Protein AF-A0A1W1EAE6-F1 (afdb_monomer_lite)

Secondary structure (DSSP, 8-state):
--HHHHHHHHHHHHHHHHHHHHHHHH--STTTSS-SSHHHHHHHHHHHHHS---

Sequence (54 aa):
MKIGKKLWLLIAIKLFVLLVVVKWLFFPDVLQTKFRTDVQRSNYILEQLTSPKE

Foldseek 3Di:
DPVVVVVVVVVVVVVVVVVVVCCCVVPPPPQPPPDPDVVVSVVVVVCVVPDDPD

InterPro domains:
  IPR027853 Protein of unknown function DUF4492 [PF14899] (1-53)

pLDDT: mean 81.74, std 11.56, range [55.81, 96.56]

Structure (mmCIF, N/CA/C/O backbone):
data_AF-A0A1W1EAE6-F1
#
_entry.id   AF-A0A1W1EAE6-F1
#
loop_
_atom_site.group_PDB
_atom_site.id
_atom_site.type_symbol
_atom_site.label_atom_id
_atom_site.label_alt_id
_atom_site.label_comp_id
_atom_site.label_asym_id
_atom_site.label_entity_id
_atom_site.label_seq_id
_atom_site.pdbx_PDB_ins_code
_atom_site.Cartn_x
_atom_site.Cartn_y
_atom_site.Cartn_z
_atom_site.occupancy
_atom_site.B_iso_or_equiv
_atom_site.auth_seq_id
_atom_site.auth_comp_id
_atom_site.auth_asym_id
_atom_site.auth_atom_id
_atom_site.pdbx_PDB_model_num
ATOM 1 N N . MET A 1 1 ? 22.297 -2.129 -27.785 1.00 61.66 1 MET A N 1
ATOM 2 C CA . MET A 1 1 ? 21.865 -1.843 -26.392 1.00 61.66 1 MET A CA 1
ATOM 3 C C . MET A 1 1 ? 20.457 -1.216 -26.313 1.00 61.66 1 MET A C 1
ATOM 5 O O . MET A 1 1 ? 20.292 -0.124 -25.789 1.00 61.66 1 MET A O 1
ATOM 9 N N . LYS A 1 2 ? 19.413 -1.874 -26.841 1.00 65.00 2 LYS A N 1
ATOM 10 C CA . LYS A 1 2 ? 18.013 -1.376 -26.786 1.00 65.00 2 LYS A CA 1
ATOM 11 C C . LYS A 1 2 ? 17.012 -2.433 -26.286 1.00 65.00 2 LYS A C 1
ATOM 13 O O . LYS A 1 2 ? 15.962 -2.085 -25.762 1.00 65.00 2 LYS A O 1
ATOM 18 N N . ILE A 1 3 ? 17.389 -3.713 -26.363 1.00 73.19 3 ILE A N 1
ATOM 19 C CA . ILE A 1 3 ? 16.575 -4.859 -25.937 1.00 73.19 3 ILE A CA 1
ATOM 20 C C . ILE A 1 3 ? 16.332 -4.856 -24.414 1.00 73.19 3 ILE A C 1
ATOM 22 O O . ILE A 1 3 ? 15.201 -5.055 -23.983 1.00 73.19 3 ILE A O 1
ATOM 26 N N . GLY A 1 4 ? 17.352 -4.547 -23.601 1.00 82.75 4 GLY A N 1
ATOM 27 C CA . GLY A 1 4 ? 17.246 -4.608 -22.135 1.00 82.75 4 GLY A CA 1
ATOM 28 C C . GLY A 1 4 ? 16.241 -3.622 -21.531 1.00 82.75 4 GLY A C 1
ATOM 29 O O . GLY A 1 4 ? 15.450 -4.003 -20.676 1.00 82.75 4 GLY A O 1
ATOM 30 N N . LYS A 1 5 ? 16.194 -2.376 -22.025 1.00 87.31 5 LYS A N 1
ATOM 31 C CA . LYS A 1 5 ? 15.245 -1.361 -21.527 1.00 87.31 5 LYS A CA 1
ATOM 32 C C . LYS A 1 5 ? 13.790 -1.740 -21.815 1.00 87.31 5 LYS A C 1
ATOM 34 O O . LYS A 1 5 ? 12.933 -1.559 -20.958 1.00 87.31 5 LYS A O 1
ATOM 39 N N . LYS A 1 6 ? 13.516 -2.298 -23.000 1.00 89.81 6 LYS A N 1
ATOM 40 C CA . LYS A 1 6 ? 12.168 -2.744 -23.382 1.00 89.81 6 LYS A CA 1
ATOM 41 C C . LYS A 1 6 ? 11.711 -3.935 -22.535 1.00 89.81 6 LYS A C 1
ATOM 43 O O . LYS A 1 6 ? 10.562 -3.968 -22.109 1.00 89.81 6 LYS A O 1
ATOM 48 N N . LEU A 1 7 ? 12.615 -4.877 -22.260 1.00 91.06 7 LEU A N 1
ATOM 49 C CA . LEU A 1 7 ? 12.322 -6.024 -21.403 1.00 91.06 7 LEU A CA 1
ATOM 50 C C . LEU A 1 7 ? 12.053 -5.593 -19.955 1.00 91.06 7 LEU A C 1
ATOM 52 O O . LEU A 1 7 ? 11.089 -6.049 -19.348 1.00 91.06 7 LEU A O 1
ATOM 56 N N . TRP A 1 8 ? 12.854 -4.664 -19.434 1.00 93.12 8 TRP A N 1
ATOM 57 C CA . TRP A 1 8 ? 12.671 -4.131 -18.086 1.00 93.12 8 TRP A CA 1
ATOM 58 C C . TRP A 1 8 ? 11.347 -3.373 -17.931 1.00 93.12 8 TRP A C 1
ATOM 60 O O . TRP A 1 8 ? 10.641 -3.573 -16.947 1.00 93.12 8 TRP A O 1
ATOM 70 N N . LEU A 1 9 ? 10.949 -2.591 -18.941 1.00 93.31 9 LEU A N 1
ATOM 71 C CA . LEU A 1 9 ? 9.633 -1.947 -18.974 1.00 93.31 9 LEU A CA 1
ATOM 72 C C . LEU A 1 9 ? 8.493 -2.979 -18.922 1.00 93.31 9 LEU A C 1
ATOM 74 O O . LEU A 1 9 ? 7.535 -2.800 -18.176 1.00 93.31 9 LEU A O 1
ATOM 78 N N . LEU A 1 10 ? 8.614 -4.080 -19.670 1.00 93.94 10 LEU A N 1
ATOM 79 C CA . LEU A 1 10 ? 7.617 -5.154 -19.671 1.00 93.94 10 LEU A CA 1
ATOM 80 C C . LEU A 1 10 ? 7.493 -5.822 -18.290 1.00 93.94 10 LEU A C 1
ATOM 82 O O . LEU A 1 10 ? 6.388 -6.102 -17.827 1.00 93.94 10 LEU A O 1
ATOM 86 N N . ILE A 1 11 ? 8.629 -6.052 -17.626 1.00 94.69 11 ILE A N 1
ATOM 87 C CA . ILE A 1 11 ? 8.696 -6.615 -16.272 1.00 94.69 11 ILE A CA 1
ATOM 88 C C . ILE A 1 11 ? 8.062 -5.659 -15.257 1.00 94.69 11 ILE A C 1
ATOM 90 O O . ILE A 1 11 ? 7.248 -6.099 -14.448 1.00 94.69 11 ILE A O 1
ATOM 94 N N . ALA A 1 12 ? 8.374 -4.362 -15.329 1.00 95.50 12 ALA A N 1
ATOM 95 C CA . ALA A 1 12 ? 7.810 -3.343 -14.447 1.00 95.50 12 ALA A CA 1
ATOM 96 C C . ALA A 1 12 ? 6.283 -3.251 -14.578 1.00 95.50 12 ALA A C 1
ATOM 98 O O . ALA A 1 12 ? 5.583 -3.224 -13.569 1.00 95.50 12 ALA A O 1
ATOM 99 N N . ILE A 1 13 ? 5.758 -3.285 -15.808 1.00 96.56 13 ILE A N 1
ATOM 100 C CA . ILE A 1 13 ? 4.309 -3.317 -16.056 1.00 96.56 13 ILE A CA 1
ATOM 101 C C . ILE A 1 13 ? 3.689 -4.562 -15.418 1.00 96.56 13 ILE A C 1
ATOM 103 O O . ILE A 1 13 ? 2.676 -4.467 -14.732 1.00 96.56 13 ILE A O 1
ATOM 107 N N . LYS A 1 14 ? 4.302 -5.734 -15.603 1.00 94.44 14 LYS A N 1
ATOM 108 C CA . LYS A 1 14 ? 3.779 -6.995 -15.063 1.00 94.44 14 LYS A CA 1
ATOM 109 C C . LYS A 1 14 ? 3.781 -7.014 -13.530 1.00 94.44 14 LYS A C 1
ATOM 111 O O . LYS A 1 14 ? 2.810 -7.461 -12.925 1.00 94.44 14 LYS A O 1
ATOM 116 N N . LEU A 1 15 ? 4.835 -6.476 -12.915 1.00 96.00 15 LEU A N 1
ATOM 117 C CA . LEU A 1 15 ? 4.931 -6.260 -11.468 1.00 96.00 15 LEU A CA 1
ATOM 118 C C . LEU A 1 15 ? 3.858 -5.292 -10.966 1.00 96.00 15 LEU A C 1
ATOM 120 O O . LEU A 1 15 ? 3.191 -5.583 -9.979 1.00 96.00 15 LEU A O 1
ATOM 124 N N . PHE A 1 16 ? 3.652 -4.175 -11.663 1.00 96.44 16 PHE A N 1
ATOM 125 C CA . PHE A 1 16 ? 2.623 -3.202 -11.310 1.00 96.44 16 PHE A CA 1
ATOM 126 C C . PHE A 1 16 ? 1.222 -3.817 -11.366 1.00 96.44 16 PHE A C 1
ATOM 128 O O . PHE A 1 16 ? 0.458 -3.687 -10.414 1.00 96.44 16 PHE A O 1
ATOM 135 N N . VAL A 1 17 ? 0.904 -4.553 -12.435 1.00 96.31 17 VAL A N 1
ATOM 136 C CA . VAL A 1 17 ? -0.380 -5.259 -12.568 1.00 96.31 17 VAL A CA 1
ATOM 137 C C . VAL A 1 17 ? -0.573 -6.260 -11.428 1.00 96.31 17 VAL A C 1
ATOM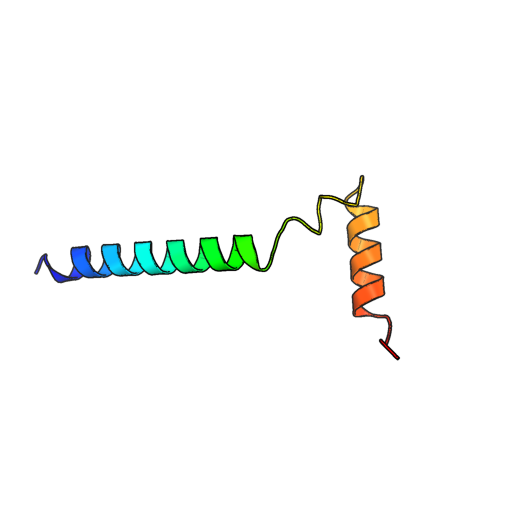 139 O O . VAL A 1 17 ? -1.644 -6.290 -10.828 1.00 96.31 17 VAL A O 1
ATOM 142 N N . LEU A 1 18 ? 0.459 -7.033 -11.073 1.00 93.94 18 LEU A N 1
ATOM 143 C CA . LEU A 1 18 ? 0.384 -7.978 -9.957 1.00 93.94 18 LEU A CA 1
ATOM 144 C C . LEU A 1 18 ? 0.130 -7.266 -8.618 1.00 93.94 18 LEU A C 1
ATOM 146 O O . LEU A 1 18 ? -0.722 -7.706 -7.849 1.00 93.94 18 LEU A O 1
ATOM 150 N N . LEU A 1 19 ? 0.799 -6.139 -8.362 1.00 93.38 19 LEU A N 1
ATOM 151 C CA . LEU A 1 19 ? 0.573 -5.333 -7.159 1.00 93.38 19 LEU A CA 1
ATOM 152 C C . LEU A 1 19 ? -0.838 -4.739 -7.109 1.00 93.38 19 LEU A C 1
ATOM 154 O O . LEU A 1 19 ? -1.462 -4.749 -6.050 1.00 93.38 19 LEU A O 1
ATOM 158 N N . VAL A 1 20 ? -1.357 -4.251 -8.236 1.00 93.19 20 VAL A N 1
ATOM 159 C CA . VAL A 1 20 ? -2.716 -3.695 -8.318 1.00 93.19 20 VAL A CA 1
ATOM 160 C C . VAL A 1 20 ? -3.765 -4.775 -8.065 1.00 93.19 20 VAL A C 1
ATOM 162 O O . VAL A 1 20 ? -4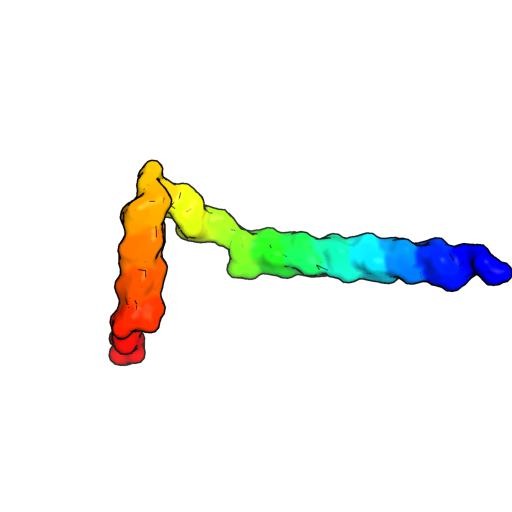.684 -4.541 -7.286 1.00 93.19 20 VAL A O 1
ATOM 165 N N . VAL A 1 21 ? -3.616 -5.965 -8.656 1.00 92.75 21 VAL A N 1
ATOM 166 C CA . VAL A 1 21 ? -4.551 -7.086 -8.451 1.00 92.75 21 VAL A CA 1
ATOM 167 C C . VAL A 1 21 ? -4.537 -7.560 -6.998 1.00 92.75 21 VAL A C 1
ATOM 169 O O . VAL A 1 21 ? -5.601 -7.715 -6.401 1.00 92.75 21 VAL A O 1
ATOM 172 N N . VAL A 1 22 ? -3.354 -7.736 -6.399 1.00 90.62 22 VAL A N 1
ATOM 173 C CA . VAL A 1 22 ? -3.229 -8.097 -4.976 1.00 90.62 22 VAL A CA 1
ATOM 174 C C . VAL A 1 22 ? -3.845 -7.012 -4.095 1.00 90.62 22 VAL A C 1
ATOM 176 O O . VAL A 1 22 ? -4.616 -7.324 -3.191 1.00 90.62 22 VAL A O 1
ATOM 179 N N . LYS A 1 23 ? -3.578 -5.732 -4.375 1.00 86.88 23 LYS A N 1
ATOM 180 C CA . LYS A 1 23 ? -4.181 -4.630 -3.620 1.00 86.88 23 LYS A CA 1
ATOM 181 C C . LYS A 1 23 ? -5.704 -4.644 -3.725 1.00 86.88 23 LYS A C 1
ATOM 183 O O . LYS A 1 23 ? -6.368 -4.512 -2.708 1.00 86.88 23 LYS A O 1
ATOM 188 N N . TRP A 1 24 ? -6.251 -4.831 -4.921 1.00 86.19 24 TRP A N 1
ATOM 189 C CA . TRP A 1 24 ? -7.697 -4.863 -5.132 1.00 86.19 24 TRP A CA 1
ATOM 190 C C . TRP A 1 24 ? -8.363 -6.043 -4.412 1.00 86.19 24 TRP A C 1
ATOM 192 O O . TRP A 1 24 ? -9.434 -5.885 -3.833 1.00 86.19 24 TRP A O 1
ATOM 202 N N . LEU A 1 25 ? -7.730 -7.220 -4.429 1.00 85.19 25 LEU A N 1
ATOM 203 C CA . LEU A 1 25 ? -8.280 -8.433 -3.822 1.00 85.19 25 LEU A CA 1
ATOM 204 C C . LEU A 1 25 ? -8.173 -8.436 -2.289 1.00 85.19 25 LEU A C 1
ATOM 206 O O . LEU A 1 25 ? -9.125 -8.813 -1.613 1.00 85.19 25 LEU A O 1
ATOM 210 N N . PHE A 1 26 ? -7.025 -8.034 -1.740 1.00 80.12 26 PHE A N 1
ATOM 211 C CA . PHE A 1 26 ? -6.749 -8.103 -0.298 1.00 80.12 26 PHE A CA 1
ATOM 212 C C . PHE A 1 26 ? -7.121 -6.825 0.460 1.00 80.12 26 PHE A C 1
ATOM 214 O O . PHE A 1 26 ? -7.299 -6.866 1.674 1.00 80.12 26 PHE A O 1
ATOM 221 N N . PHE A 1 27 ? -7.258 -5.700 -0.243 1.00 78.50 27 PHE A N 1
ATOM 222 C CA . PHE A 1 27 ? -7.640 -4.414 0.334 1.00 78.50 27 PHE A CA 1
ATOM 223 C C . PHE A 1 27 ? -8.821 -3.813 -0.437 1.00 78.50 27 PHE A C 1
ATOM 225 O O . PHE A 1 27 ? -8.673 -2.744 -1.042 1.00 78.50 27 PHE A O 1
ATOM 232 N N . PRO A 1 28 ? -10.007 -4.459 -0.418 1.00 71.81 28 PRO A N 1
ATOM 233 C CA . PRO A 1 28 ? -11.232 -3.756 -0.775 1.00 71.81 28 PRO A CA 1
ATOM 234 C C . PRO A 1 28 ? -11.360 -2.515 0.118 1.00 71.81 28 PRO A C 1
ATOM 236 O O . PRO A 1 28 ? -10.756 -2.462 1.190 1.00 71.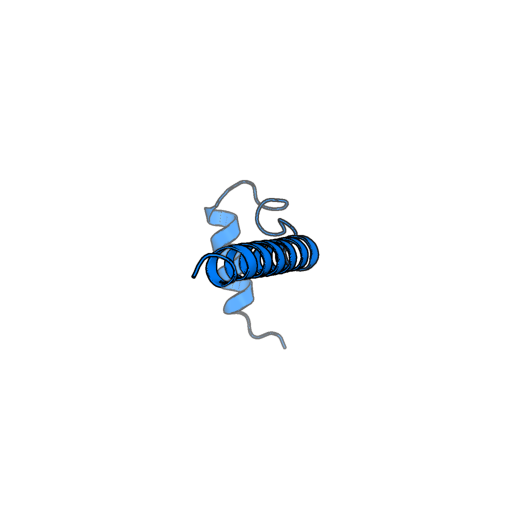81 28 PRO A O 1
ATOM 239 N N . ASP A 1 29 ? -12.108 -1.503 -0.318 1.00 71.81 29 ASP A N 1
ATOM 240 C CA . ASP A 1 29 ? -12.209 -0.202 0.357 1.00 71.81 29 ASP A CA 1
ATOM 241 C C . ASP A 1 29 ? -13.005 -0.274 1.683 1.00 71.81 29 ASP A C 1
ATOM 243 O O . ASP A 1 29 ? -14.067 0.326 1.865 1.00 71.81 29 ASP A O 1
ATOM 247 N N . VAL A 1 30 ? -12.510 -1.085 2.621 1.00 63.25 30 VAL A N 1
ATOM 248 C CA . VAL A 1 30 ? -13.093 -1.397 3.934 1.00 63.25 30 VAL A CA 1
ATOM 249 C C . VAL A 1 30 ? -13.124 -0.174 4.841 1.00 63.25 30 VAL A C 1
ATOM 251 O O . VAL A 1 30 ? -13.947 -0.081 5.747 1.00 63.25 30 VAL A O 1
ATOM 254 N N . LEU A 1 31 ? -12.232 0.780 4.577 1.00 62.22 31 LEU A N 1
ATOM 255 C CA . LEU A 1 31 ? -12.059 1.999 5.349 1.00 62.22 31 LEU A CA 1
ATOM 256 C C . LEU A 1 31 ? -13.048 3.089 4.926 1.00 62.22 31 LEU A C 1
ATOM 258 O O . LEU A 1 31 ? -13.497 3.851 5.780 1.00 62.22 31 LEU A O 1
ATOM 262 N N . GLN A 1 32 ? -13.423 3.181 3.647 1.00 60.78 32 GLN A N 1
ATOM 263 C CA . GLN A 1 32 ? -14.381 4.200 3.204 1.00 60.78 32 GLN A CA 1
ATOM 264 C C . GLN A 1 32 ? -15.840 3.738 3.249 1.00 60.78 32 GLN A C 1
ATOM 266 O O . GLN A 1 32 ? -16.728 4.567 3.422 1.00 60.78 32 GLN A O 1
ATOM 271 N N . THR A 1 33 ? -16.119 2.436 3.162 1.00 62.03 33 THR A N 1
ATOM 272 C CA . THR A 1 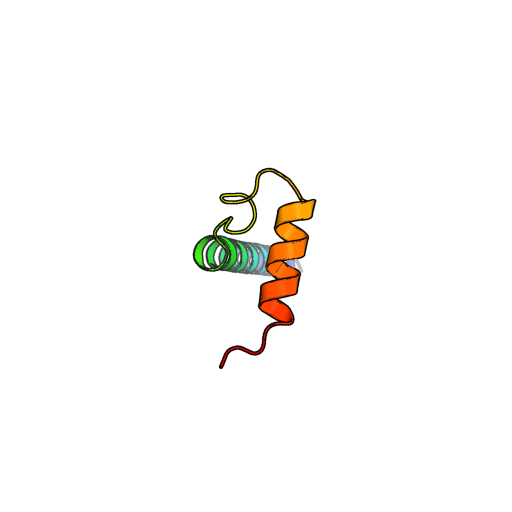33 ? -17.505 1.940 3.022 1.00 62.03 33 THR A CA 1
ATOM 273 C C . THR A 1 33 ? -18.361 1.996 4.291 1.00 62.03 33 THR A C 1
ATOM 275 O O . THR A 1 33 ? -19.584 1.917 4.185 1.00 62.03 33 THR A O 1
ATOM 278 N N . LYS A 1 34 ? -17.775 2.135 5.489 1.00 63.59 34 LYS A N 1
ATOM 279 C CA . LYS A 1 34 ? -18.529 2.092 6.762 1.00 63.59 34 LYS A CA 1
ATOM 280 C C . LYS A 1 34 ? -18.518 3.380 7.589 1.00 63.59 34 LYS A C 1
ATOM 282 O O . LYS A 1 34 ? -19.247 3.448 8.575 1.00 63.59 34 LYS A O 1
ATOM 287 N N . PHE A 1 35 ? -17.760 4.407 7.199 1.00 71.81 3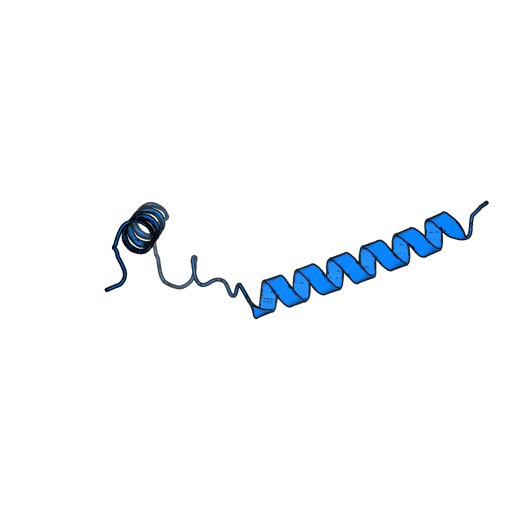5 PHE A N 1
ATOM 288 C CA . PHE A 1 35 ? -17.565 5.603 8.029 1.00 71.81 35 PHE A CA 1
ATOM 289 C C . PHE A 1 35 ? -17.885 6.883 7.259 1.00 71.81 35 PHE A C 1
ATOM 291 O O . PHE A 1 35 ? -17.337 7.125 6.186 1.00 71.81 35 PHE A O 1
ATOM 298 N N . ARG A 1 36 ? -18.763 7.719 7.829 1.00 73.69 36 ARG A N 1
ATOM 299 C CA . ARG A 1 36 ? -19.188 9.002 7.238 1.00 73.69 36 ARG A CA 1
ATOM 300 C C . ARG A 1 36 ? -18.169 10.130 7.412 1.00 73.69 36 ARG A C 1
ATOM 302 O O . ARG A 1 36 ? -18.216 11.097 6.663 1.00 73.69 36 ARG A O 1
ATOM 309 N N . THR A 1 37 ? -17.286 10.031 8.406 1.00 79.88 37 THR A N 1
ATOM 310 C CA . THR A 1 37 ? -16.284 11.055 8.729 1.00 79.88 37 THR A CA 1
ATOM 311 C C . THR A 1 37 ? -14.926 10.414 9.002 1.00 79.88 37 THR A C 1
ATOM 313 O O . THR A 1 37 ? -14.840 9.351 9.623 1.00 79.88 37 THR A O 1
ATOM 316 N N . ASP A 1 38 ? -13.846 11.071 8.573 1.00 78.12 38 ASP A N 1
ATOM 317 C CA . ASP A 1 38 ? -12.474 10.597 8.806 1.00 78.12 38 ASP A CA 1
ATOM 318 C C . ASP A 1 38 ? -12.129 10.484 10.300 1.00 78.12 38 ASP A C 1
ATOM 320 O O . ASP A 1 38 ? -11.377 9.595 10.694 1.00 78.12 38 ASP A O 1
ATOM 324 N N . VAL A 1 39 ? -12.748 11.315 11.149 1.00 82.56 39 VAL A N 1
ATOM 325 C CA . VAL A 1 39 ? -12.584 11.25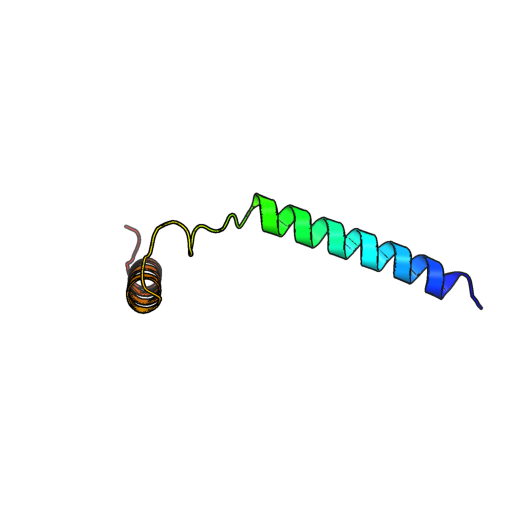5 12.612 1.00 82.56 39 VAL A CA 1
ATOM 326 C C . VAL A 1 39 ? -13.128 9.941 13.184 1.00 82.56 39 VAL A C 1
ATOM 328 O O . VAL A 1 39 ? -12.445 9.292 13.974 1.00 82.56 39 VAL A O 1
ATOM 331 N N . GLN A 1 40 ? -14.320 9.499 12.757 1.00 80.94 40 GLN A N 1
ATOM 332 C CA . GLN A 1 40 ? -14.864 8.200 13.184 1.00 80.94 40 GLN A CA 1
ATOM 333 C C . GLN A 1 40 ? -13.983 7.042 12.718 1.00 80.94 40 GLN A C 1
ATOM 335 O O . GLN A 1 40 ? -13.741 6.109 13.481 1.00 80.94 40 GLN A O 1
ATOM 340 N N . ARG A 1 41 ? -13.473 7.122 11.485 1.00 82.75 41 ARG A N 1
ATOM 341 C CA . ARG A 1 41 ? -12.577 6.107 10.930 1.00 82.75 41 ARG A CA 1
ATOM 342 C C . ARG A 1 41 ? -11.292 5.991 11.753 1.00 82.75 41 ARG A C 1
ATOM 344 O O . ARG A 1 41 ? -10.906 4.883 12.110 1.00 82.75 41 ARG A O 1
ATOM 351 N N . SER A 1 42 ? -10.646 7.114 12.072 1.00 84.06 42 SER A N 1
ATOM 352 C CA . SER A 1 42 ? -9.394 7.114 12.839 1.00 84.06 42 SER A CA 1
ATOM 353 C C . SER A 1 42 ? -9.580 6.541 14.243 1.00 84.06 42 SER A C 1
ATOM 355 O O . SER A 1 42 ? -8.753 5.746 14.680 1.00 84.06 42 SER A O 1
ATOM 357 N N . ASN A 1 43 ? -10.673 6.896 14.927 1.00 86.00 43 ASN A N 1
ATOM 358 C CA . ASN A 1 43 ? -10.974 6.362 16.257 1.00 86.00 43 ASN A CA 1
ATOM 359 C C . ASN A 1 43 ? -11.229 4.849 16.225 1.00 86.00 43 ASN A C 1
ATOM 361 O O . ASN A 1 43 ? -10.686 4.134 17.060 1.00 86.00 43 ASN A O 1
ATOM 365 N N . TYR A 1 44 ? -11.969 4.349 15.229 1.00 84.00 44 TYR A N 1
ATOM 366 C CA . TYR A 1 44 ? -12.216 2.912 15.069 1.00 84.00 44 TYR A CA 1
ATOM 367 C C . TYR A 1 44 ? -10.924 2.114 14.830 1.00 84.00 44 TYR A C 1
ATOM 369 O O . TYR A 1 44 ? -10.729 1.049 15.409 1.00 84.00 44 TYR A O 1
ATOM 377 N N . ILE A 1 45 ? -10.007 2.633 14.005 1.00 83.62 45 ILE A N 1
ATOM 378 C CA . ILE A 1 45 ? -8.705 1.989 13.769 1.00 83.62 45 ILE A CA 1
ATOM 379 C C . ILE A 1 45 ? -7.853 2.002 15.041 1.00 83.62 45 ILE A C 1
ATOM 381 O O . ILE A 1 45 ? -7.239 0.991 15.369 1.00 83.62 45 ILE A O 1
ATOM 385 N N . LEU A 1 46 ? -7.814 3.131 15.757 1.00 86.75 46 LEU A N 1
ATOM 386 C CA . LEU A 1 46 ? -7.069 3.253 17.012 1.00 86.75 46 LEU A CA 1
ATOM 387 C C . LEU A 1 46 ? -7.563 2.250 18.056 1.00 86.75 46 LEU A C 1
ATOM 389 O O . LEU A 1 46 ? -6.745 1.601 18.703 1.00 86.75 46 LEU A O 1
ATOM 393 N N . GLU A 1 47 ? -8.877 2.077 18.174 1.00 86.06 47 GLU A N 1
ATOM 394 C CA . GLU A 1 47 ? -9.480 1.082 19.059 1.00 86.06 47 GLU A CA 1
ATOM 395 C C . GLU A 1 47 ? -9.072 -0.343 18.650 1.00 86.06 47 GLU A C 1
ATOM 397 O O . GLU A 1 47 ? -8.566 -1.091 19.476 1.00 86.06 47 GLU A O 1
ATOM 402 N N . GLN A 1 48 ? -9.152 -0.698 17.363 1.00 83.06 48 GLN A N 1
ATOM 403 C CA . GLN A 1 48 ? -8.731 -2.022 16.872 1.00 83.06 48 GLN A CA 1
ATOM 404 C C . GLN A 1 48 ? -7.228 -2.316 17.049 1.00 83.06 48 GLN A C 1
ATOM 406 O O . GLN A 1 48 ? -6.855 -3.479 17.188 1.00 83.06 48 GLN A O 1
ATOM 411 N N . LEU A 1 49 ? -6.363 -1.297 17.014 1.00 85.62 49 LEU A N 1
ATOM 412 C CA . LEU A 1 49 ? -4.911 -1.453 17.196 1.00 85.62 49 LEU A CA 1
ATOM 413 C C . LEU A 1 49 ? -4.485 -1.474 18.669 1.00 85.62 49 LEU A C 1
ATOM 415 O O . LEU A 1 49 ? -3.438 -2.035 18.988 1.00 85.62 49 LEU A O 1
ATOM 419 N N . THR A 1 50 ? -5.262 -0.835 19.547 1.00 88.06 50 THR A N 1
ATOM 420 C CA . THR A 1 50 ? -4.923 -0.666 20.971 1.00 88.06 50 THR A CA 1
ATOM 421 C C . THR A 1 50 ? -5.669 -1.655 21.863 1.00 88.06 50 THR A C 1
ATOM 423 O O . THR A 1 50 ? -5.207 -1.944 22.965 1.00 88.06 50 THR A O 1
ATOM 426 N N . SER A 1 51 ? -6.795 -2.207 21.405 1.00 78.31 51 SER A N 1
ATOM 427 C CA . SER A 1 51 ? -7.499 -3.271 22.114 1.00 78.31 51 SER A CA 1
ATOM 428 C C . SER A 1 51 ? -6.721 -4.586 22.000 1.00 78.31 51 SER A C 1
ATOM 430 O O . SER A 1 51 ? -6.540 -5.094 20.890 1.00 78.31 51 SER A O 1
ATOM 432 N N . PRO A 1 52 ? -6.286 -5.183 23.124 1.00 66.31 52 PRO A N 1
ATOM 433 C CA . PRO A 1 52 ? -5.799 -6.551 23.127 1.00 66.31 52 PRO A CA 1
ATOM 434 C C . PRO A 1 52 ? -6.947 -7.442 22.657 1.00 66.31 52 PRO A C 1
ATOM 436 O O . PRO A 1 52 ? -8.029 -7.437 23.242 1.00 66.31 52 PRO A O 1
ATOM 439 N N . LYS A 1 53 ? -6.733 -8.171 21.565 1.00 59.44 53 LYS A N 1
ATOM 440 C CA . LYS A 1 53 ? -7.647 -9.232 21.164 1.00 59.44 53 LYS A CA 1
ATOM 441 C C . LYS A 1 53 ? -7.422 -10.389 22.137 1.00 59.44 53 LYS A C 1
ATOM 443 O O . LYS A 1 53 ? -6.398 -11.058 22.025 1.00 59.44 53 LYS A O 1
ATOM 448 N N . GLU A 1 54 ? -8.311 -10.525 23.121 1.00 55.81 54 GLU A N 1
ATOM 449 C CA . GLU A 1 54 ? -8.390 -11.718 23.978 1.00 55.81 54 GLU A CA 1
ATOM 450 C C . GLU A 1 54 ? -8.654 -12.983 23.148 1.00 55.81 54 GLU A C 1
ATOM 452 O O . GLU A 1 54 ? -9.393 -12.896 22.132 1.00 55.81 54 GLU A O 1
#

Radius of gyration: 19.25 Å; chains: 1; bounding box: 41×23×51 Å

Organism: NCBI:txid652676